Protein AF-F0ZR22-F1 (afdb_monomer_lite)

pLDDT: mean 85.48, std 19.61, range [36.69, 98.44]

Secondary structure (DSSP, 8-state):
-------------------------B-S-TT-HHHHHHHHHHHHHHHHHHHHHHHHH-HHHHHHHHHHHHTT-GGG--S-S-SHHHHHHHHHHHHHHHHHHHHHHTS-B-HHHHHHHHHHHH-

Organism: Dictyostelium purpureum (NCBI:txid5786)

Structure (mmCIF, N/CA/C/O backbone):
data_AF-F0ZR22-F1
#
_entry.id   AF-F0ZR22-F1
#
loop_
_atom_site.group_PDB
_atom_site.id
_atom_site.type_symbol
_atom_site.label_atom_id
_atom_site.label_alt_id
_atom_site.label_comp_id
_atom_site.label_asym_id
_atom_site.label_entity_id
_atom_site.label_seq_id
_atom_site.pdbx_PDB_ins_code
_atom_site.Cartn_x
_atom_site.Cartn_y
_atom_site.Cartn_z
_atom_site.occupancy
_atom_site.B_iso_or_equiv
_atom_site.auth_seq_id
_atom_site.auth_comp_id
_atom_site.auth_asym_id
_atom_site.auth_atom_id
_atom_site.pdbx_PDB_model_num
ATOM 1 N N . MET A 1 1 ? 27.759 -33.629 -1.649 1.00 41.97 1 MET A N 1
ATOM 2 C CA . MET A 1 1 ? 26.679 -32.719 -2.091 1.00 41.97 1 MET A CA 1
ATOM 3 C C . MET A 1 1 ? 25.800 -32.424 -0.890 1.00 41.97 1 MET A C 1
ATOM 5 O O . MET A 1 1 ? 25.193 -33.347 -0.372 1.00 41.97 1 MET A O 1
ATOM 9 N N . GLN A 1 2 ? 25.814 -31.189 -0.386 1.00 44.91 2 GLN A N 1
ATOM 10 C CA . GLN A 1 2 ? 25.008 -30.800 0.773 1.00 44.91 2 GLN A CA 1
ATOM 11 C C . GLN A 1 2 ? 23.546 -30.608 0.357 1.00 44.91 2 GLN A C 1
ATOM 13 O O . GLN A 1 2 ? 23.242 -29.832 -0.550 1.00 44.91 2 GLN A O 1
ATOM 18 N N . GLU A 1 3 ? 22.654 -31.335 1.024 1.00 39.78 3 GLU A N 1
ATOM 19 C CA . GLU A 1 3 ? 21.208 -31.214 0.883 1.00 39.78 3 GLU A CA 1
ATOM 20 C C . GLU A 1 3 ? 20.758 -29.787 1.213 1.00 39.78 3 GLU A C 1
ATOM 22 O O . GLU A 1 3 ? 21.011 -29.249 2.295 1.00 39.78 3 GLU A O 1
ATOM 27 N N . ARG A 1 4 ? 20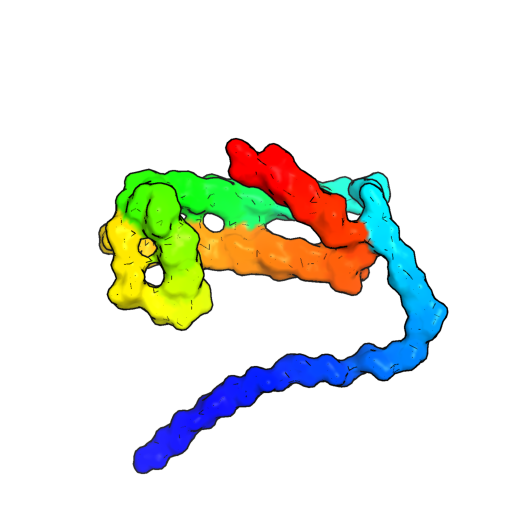.063 -29.155 0.264 1.00 44.50 4 ARG A N 1
ATOM 28 C CA . ARG A 1 4 ? 19.412 -27.864 0.481 1.00 44.50 4 ARG A CA 1
ATOM 29 C C . ARG A 1 4 ? 18.299 -28.056 1.512 1.00 44.50 4 ARG A C 1
ATOM 31 O O . ARG A 1 4 ? 17.227 -28.559 1.177 1.00 44.50 4 ARG A O 1
ATOM 38 N N . LYS A 1 5 ? 18.529 -27.622 2.755 1.00 43.62 5 LYS A N 1
ATOM 39 C CA . LYS A 1 5 ? 17.471 -27.477 3.764 1.00 43.62 5 LYS A CA 1
ATOM 40 C C . LYS A 1 5 ? 16.394 -26.537 3.213 1.00 43.62 5 LYS A C 1
ATOM 42 O O . LYS A 1 5 ? 16.580 -25.323 3.167 1.00 43.62 5 LYS A O 1
ATOM 47 N N . ARG A 1 6 ? 15.255 -27.098 2.795 1.00 42.34 6 ARG A N 1
ATOM 48 C CA . ARG A 1 6 ? 14.005 -26.345 2.634 1.00 42.34 6 ARG A CA 1
ATOM 49 C C . ARG A 1 6 ? 13.700 -25.704 3.985 1.00 42.34 6 ARG A C 1
ATOM 51 O O . ARG A 1 6 ? 13.457 -26.417 4.954 1.00 42.34 6 ARG A O 1
ATOM 58 N N . VAL A 1 7 ? 13.713 -24.376 4.056 1.00 44.47 7 VAL A N 1
ATOM 59 C CA . VAL A 1 7 ? 13.161 -23.665 5.212 1.00 44.47 7 VAL A CA 1
ATOM 60 C C . VAL A 1 7 ? 11.655 -23.885 5.170 1.00 44.47 7 VAL A C 1
ATOM 62 O O . VAL A 1 7 ? 10.926 -23.299 4.371 1.00 44.47 7 VAL A O 1
ATOM 65 N N . THR A 1 8 ? 11.213 -24.848 5.968 1.00 43.31 8 THR A N 1
ATOM 66 C CA . THR A 1 8 ? 9.828 -25.270 6.098 1.00 43.31 8 THR A CA 1
ATOM 67 C C . THR A 1 8 ? 8.977 -24.084 6.535 1.00 43.31 8 THR A C 1
ATOM 69 O O . THR A 1 8 ? 9.146 -23.537 7.622 1.00 43.31 8 THR A O 1
ATOM 72 N N . LYS A 1 9 ? 8.033 -23.704 5.675 1.00 50.72 9 LYS A N 1
ATOM 73 C CA . LYS A 1 9 ? 6.932 -22.784 5.959 1.00 50.72 9 LYS A CA 1
ATOM 74 C C . LYS A 1 9 ? 6.096 -23.353 7.113 1.00 50.72 9 LYS A C 1
ATOM 76 O O . LYS A 1 9 ? 5.219 -24.179 6.889 1.00 50.72 9 LYS A O 1
ATOM 81 N N . LYS A 1 10 ? 6.391 -22.943 8.346 1.00 43.62 10 LYS A N 1
ATOM 82 C CA . LYS A 1 10 ? 5.553 -23.160 9.534 1.00 43.62 10 LYS A CA 1
ATOM 83 C C . LYS A 1 10 ? 5.740 -21.986 10.496 1.00 43.62 10 LYS A C 1
ATOM 85 O O . LYS A 1 10 ? 6.480 -22.080 11.466 1.00 43.62 10 LYS A O 1
ATOM 90 N N . LEU A 1 11 ? 5.022 -20.890 10.256 1.00 40.66 11 LEU A N 1
ATOM 91 C CA . LEU A 1 11 ? 4.467 -20.155 11.391 1.00 40.66 11 LEU A CA 1
ATOM 92 C C . LEU A 1 11 ? 3.191 -20.902 11.756 1.00 40.66 11 LEU A C 1
ATOM 94 O O . LEU A 1 11 ? 2.145 -20.758 11.126 1.00 40.66 11 LEU A O 1
ATOM 98 N N . LEU A 1 12 ? 3.373 -21.842 12.680 1.00 42.78 12 LEU A N 1
ATOM 99 C CA . LEU A 1 12 ? 2.310 -22.611 13.291 1.00 42.78 12 LEU A CA 1
ATOM 100 C C . LEU A 1 12 ? 1.328 -21.632 13.924 1.00 42.78 12 LEU A C 1
ATOM 102 O O . LEU A 1 12 ? 1.651 -20.897 14.853 1.00 42.78 12 LEU A O 1
ATOM 106 N N . ILE A 1 13 ? 0.114 -21.673 13.390 1.00 45.16 13 ILE A N 1
ATOM 107 C CA . ILE A 1 13 ? -1.119 -21.301 14.064 1.00 45.16 13 ILE A CA 1
ATOM 108 C C . ILE A 1 13 ? -1.195 -22.185 15.317 1.00 45.16 13 ILE A C 1
ATOM 110 O O . ILE A 1 13 ? -1.762 -23.272 15.299 1.00 45.16 13 ILE A O 1
ATOM 114 N N . SER A 1 14 ? -0.535 -21.782 16.396 1.00 37.25 14 SER A N 1
ATOM 115 C CA . SER A 1 14 ? -0.631 -22.456 17.688 1.00 37.25 14 SER A CA 1
ATOM 116 C C . SER A 1 14 ? -0.727 -21.408 18.780 1.00 37.25 14 SER A C 1
ATOM 118 O O . SER A 1 14 ? 0.229 -21.150 19.499 1.00 37.25 14 SER A O 1
ATOM 120 N N . ASN A 1 15 ? -1.890 -20.763 18.827 1.00 36.69 15 ASN A N 1
ATOM 121 C CA . ASN A 1 15 ? -2.539 -20.300 20.051 1.00 36.69 15 ASN A CA 1
ATOM 122 C C . ASN A 1 15 ? -4.022 -20.015 19.752 1.00 36.69 15 ASN A C 1
ATOM 124 O O . ASN A 1 15 ? -4.542 -18.951 20.062 1.00 36.69 15 ASN A O 1
ATOM 128 N N . TYR A 1 16 ? -4.731 -20.993 19.172 1.00 41.50 16 TYR A N 1
ATOM 129 C CA . TYR A 1 16 ? -6.190 -21.070 19.317 1.00 41.50 16 TYR A CA 1
ATOM 130 C C . TYR A 1 16 ? -6.488 -21.560 20.741 1.00 41.50 16 TYR A C 1
ATOM 132 O O . TYR A 1 16 ? -6.894 -22.696 20.974 1.00 41.50 16 TYR A O 1
ATOM 140 N N . LYS A 1 17 ? -6.205 -20.707 21.730 1.00 40.56 17 LYS A N 1
ATOM 141 C CA . LYS A 1 17 ? -6.825 -20.846 23.042 1.00 40.56 17 LYS A CA 1
ATOM 142 C C . LYS A 1 17 ? -8.259 -20.362 22.883 1.00 40.56 17 LYS A C 1
ATOM 144 O O . LYS A 1 17 ? -8.487 -19.220 22.504 1.00 40.56 17 LYS A O 1
ATOM 149 N N . ASN A 1 18 ? -9.196 -21.265 23.151 1.00 45.97 18 ASN A N 1
ATOM 150 C CA . ASN A 1 18 ? -10.588 -20.960 23.451 1.00 45.97 18 ASN A CA 1
ATOM 151 C C . ASN A 1 18 ? -10.702 -19.658 24.250 1.00 45.97 18 ASN A C 1
ATOM 153 O O . ASN A 1 18 ? -10.392 -19.667 25.438 1.00 45.97 18 ASN A O 1
ATOM 157 N N . ILE A 1 19 ? -11.210 -18.593 23.632 1.00 46.88 19 ILE A N 1
ATOM 158 C CA . ILE A 1 19 ? -12.008 -17.601 24.345 1.00 46.88 19 ILE A CA 1
ATOM 159 C C . ILE A 1 19 ? -13.174 -17.225 23.435 1.00 46.88 19 ILE A C 1
ATOM 161 O O . ILE A 1 19 ? -12.999 -16.768 22.308 1.00 46.88 19 ILE A O 1
ATOM 165 N N . LYS A 1 20 ? -14.381 -17.460 23.950 1.00 43.69 20 LYS A N 1
ATOM 166 C CA . LYS A 1 20 ? -15.659 -16.947 23.457 1.00 43.69 20 LYS A CA 1
ATOM 167 C C . LYS A 1 20 ? -15.735 -15.422 23.640 1.00 43.69 20 LYS A C 1
ATOM 169 O O . LYS A 1 20 ? -16.721 -14.919 24.163 1.00 43.69 20 LYS A O 1
ATOM 174 N N . ASP A 1 21 ? -14.725 -14.695 23.189 1.00 51.22 21 ASP A N 1
ATOM 175 C CA . ASP A 1 21 ? -14.777 -13.246 23.089 1.00 51.22 21 ASP A CA 1
ATOM 176 C C . ASP A 1 21 ? -15.076 -12.935 21.630 1.00 51.22 21 ASP A C 1
ATOM 178 O O . ASP A 1 21 ? -14.247 -13.141 20.742 1.00 51.22 21 ASP A O 1
ATOM 182 N N . LYS A 1 22 ? -16.299 -12.474 21.348 1.00 66.81 22 LYS A N 1
ATOM 183 C CA . LYS A 1 22 ? -16.573 -11.821 20.066 1.00 66.81 22 LYS A CA 1
ATOM 184 C C . LYS A 1 22 ? -15.585 -10.663 19.961 1.00 66.81 22 LYS A C 1
ATOM 186 O O . LYS A 1 22 ? -15.737 -9.679 20.676 1.00 66.81 22 LYS A O 1
ATOM 191 N N . VAL A 1 23 ? -14.585 -10.776 19.090 1.00 74.69 23 VAL A N 1
ATOM 192 C CA . VAL A 1 23 ? -13.698 -9.657 18.766 1.00 74.69 23 VAL A CA 1
ATOM 193 C C . VAL A 1 23 ? -14.577 -8.507 18.278 1.00 74.69 23 VAL A C 1
ATOM 195 O O . VAL A 1 23 ? -15.217 -8.598 17.227 1.00 74.69 23 VAL A O 1
ATOM 198 N N . ILE A 1 24 ? -14.662 -7.439 19.071 1.00 84.88 24 ILE A N 1
ATOM 199 C CA . ILE A 1 24 ? -15.393 -6.232 18.693 1.00 84.88 24 ILE A CA 1
ATOM 200 C C . ILE A 1 24 ? -14.434 -5.364 17.888 1.00 84.88 24 ILE A C 1
ATOM 202 O O . ILE A 1 24 ? -13.522 -4.746 18.435 1.00 84.88 24 ILE A O 1
ATOM 206 N N . TYR A 1 25 ? -14.642 -5.329 16.574 1.00 91.62 25 TYR A N 1
ATOM 207 C CA . TYR A 1 25 ? -13.864 -4.467 15.697 1.00 91.62 25 TYR A CA 1
ATOM 208 C C . TYR A 1 25 ? -14.287 -3.003 15.834 1.00 91.62 25 TYR A C 1
ATOM 210 O O . TYR A 1 25 ? -15.475 -2.674 15.771 1.00 91.62 25 TYR A O 1
ATOM 218 N N . LYS A 1 26 ? -13.302 -2.110 15.936 1.00 92.00 26 LYS A N 1
ATOM 219 C CA . LYS A 1 26 ? -13.490 -0.659 15.872 1.00 92.00 26 LYS A CA 1
ATOM 220 C C . LYS A 1 26 ? -13.898 -0.259 14.455 1.00 92.00 26 LYS A C 1
ATOM 222 O O . LYS A 1 26 ? -13.229 -0.617 13.483 1.00 92.00 26 LYS A O 1
ATOM 227 N N . LYS A 1 27 ? -15.008 0.475 14.345 1.00 92.62 27 LYS A N 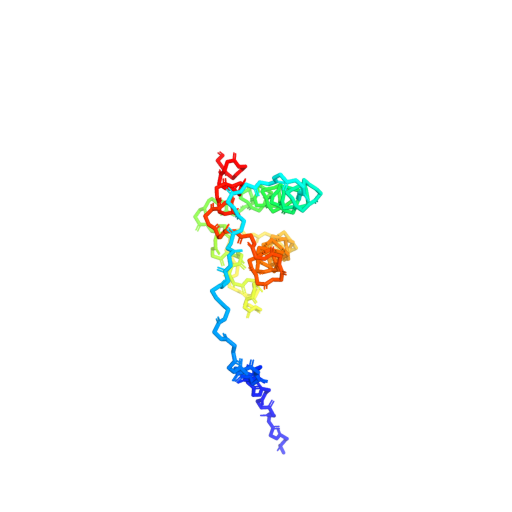1
ATOM 228 C CA . LYS A 1 27 ? -15.603 0.910 13.067 1.00 92.62 27 LYS A CA 1
ATOM 229 C C . LYS A 1 27 ? -15.263 2.356 12.688 1.00 92.62 27 LYS A C 1
ATOM 231 O O . LYS A 1 27 ? -15.586 2.770 11.579 1.00 92.62 27 LYS A O 1
ATOM 236 N N . SER A 1 28 ? -14.608 3.100 13.577 1.00 95.94 28 SER A N 1
ATOM 237 C CA . SER A 1 28 ? -14.109 4.459 13.351 1.00 95.94 28 SER A CA 1
ATOM 238 C C . SER A 1 28 ? -12.647 4.577 13.796 1.00 95.94 28 SER A C 1
ATOM 240 O O . SER A 1 28 ? -12.114 3.696 14.475 1.00 95.94 28 SER A O 1
ATOM 242 N N . TRP A 1 29 ? -11.997 5.669 13.386 1.00 97.06 29 TRP A N 1
ATOM 243 C CA . TRP A 1 29 ? -10.629 6.016 13.789 1.00 97.06 29 TRP A CA 1
ATOM 244 C C . TRP A 1 29 ? -10.554 6.777 15.116 1.00 97.06 29 TRP A C 1
ATOM 246 O O . TRP A 1 29 ? -9.454 7.101 15.551 1.00 97.06 29 TRP A O 1
ATOM 256 N N . GLU A 1 30 ? -11.695 7.051 15.747 1.00 95.56 30 GLU A N 1
ATOM 257 C CA . GLU A 1 30 ? -11.784 7.822 16.987 1.00 95.56 30 GLU A CA 1
ATOM 258 C C . GLU A 1 30 ? -10.935 7.181 18.097 1.00 95.56 30 GLU A C 1
ATOM 260 O O . GLU A 1 30 ? -10.991 5.966 18.331 1.00 95.56 30 GLU A O 1
ATOM 265 N N . GLY A 1 31 ? -10.075 7.988 18.722 1.00 95.12 31 GLY A N 1
ATOM 266 C CA . GLY A 1 31 ? -9.104 7.548 19.728 1.00 95.12 31 GLY A CA 1
ATOM 267 C C . GLY A 1 31 ? -7.964 6.683 19.171 1.00 95.12 31 GLY A C 1
ATOM 268 O O . GLY A 1 31 ? -7.246 6.032 19.930 1.00 95.12 31 GLY A O 1
ATOM 269 N N . ASN A 1 32 ? -7.829 6.598 17.845 1.00 96.19 32 ASN A N 1
ATOM 270 C CA . ASN A 1 32 ? -6.821 5.817 17.123 1.00 96.19 32 ASN A CA 1
ATOM 271 C C . ASN A 1 32 ? -6.218 6.627 15.953 1.00 96.19 32 ASN A C 1
ATOM 273 O O . ASN A 1 32 ? -5.715 6.055 14.983 1.00 96.19 32 ASN A O 1
ATOM 277 N N . GLU A 1 33 ? -6.237 7.956 16.040 1.00 97.88 33 GLU A N 1
ATOM 278 C CA . GLU A 1 33 ? -5.828 8.892 14.988 1.00 97.88 33 GLU A CA 1
ATOM 279 C C . GLU A 1 33 ? -4.363 8.680 14.598 1.00 97.88 33 GLU A C 1
ATOM 281 O O . GLU A 1 33 ? -4.044 8.555 13.422 1.00 97.88 33 GLU A O 1
ATOM 286 N N . ALA A 1 34 ? -3.472 8.481 15.573 1.00 97.56 34 ALA A N 1
ATOM 287 C CA . ALA A 1 34 ? -2.061 8.205 15.299 1.00 97.56 34 ALA A CA 1
ATOM 288 C C . ALA A 1 34 ? -1.839 6.921 14.468 1.00 97.56 34 ALA A C 1
ATOM 290 O O . ALA A 1 34 ? -0.865 6.822 13.713 1.00 97.56 34 ALA A O 1
ATOM 291 N N . LEU A 1 35 ? -2.732 5.928 14.600 1.00 97.94 35 LEU A N 1
ATOM 292 C CA . LEU A 1 35 ? -2.697 4.704 13.797 1.00 97.94 35 LEU A CA 1
ATOM 293 C C . LEU A 1 35 ? -3.171 4.972 12.366 1.00 97.94 35 LEU A C 1
ATOM 295 O O . LEU A 1 35 ? -2.532 4.507 11.419 1.00 97.94 35 LEU A O 1
ATOM 299 N N . ARG A 1 36 ? -4.238 5.767 12.209 1.00 98.06 36 ARG A N 1
ATOM 300 C CA . ARG A 1 36 ? -4.699 6.256 10.904 1.00 98.06 36 ARG A CA 1
ATOM 301 C C . ARG A 1 36 ? -3.589 7.035 10.202 1.00 98.06 36 ARG A C 1
ATOM 303 O O . ARG A 1 36 ? -3.191 6.663 9.108 1.00 98.06 36 ARG A O 1
ATOM 310 N N . ASP A 1 37 ? -3.003 8.030 10.855 1.00 98.19 37 ASP A N 1
ATOM 311 C CA . ASP A 1 37 ? -1.984 8.895 10.252 1.00 98.19 37 ASP A CA 1
ATOM 312 C C . ASP A 1 37 ? -0.724 8.100 9.858 1.00 98.19 37 ASP A C 1
ATOM 314 O O . ASP A 1 37 ? -0.022 8.404 8.890 1.00 98.19 37 ASP A O 1
ATOM 318 N N . LYS A 1 38 ? -0.393 7.036 10.601 1.00 98.25 38 LYS A N 1
ATOM 319 C CA . LYS A 1 38 ? 0.674 6.112 10.197 1.00 98.25 38 LYS A CA 1
ATOM 320 C C . LYS A 1 38 ? 0.271 5.264 8.986 1.00 98.25 38 LYS A C 1
ATOM 322 O O . LYS A 1 38 ? 1.122 5.068 8.119 1.00 98.25 38 LYS A O 1
ATOM 327 N N . LEU A 1 39 ? -0.981 4.803 8.898 1.00 98.44 39 LEU A N 1
ATOM 328 C CA . LEU A 1 39 ? -1.511 4.091 7.729 1.00 98.44 39 LEU A CA 1
ATOM 329 C C . LEU A 1 39 ? -1.455 4.975 6.481 1.00 98.44 39 LEU A C 1
ATOM 331 O O . LEU A 1 39 ? -0.964 4.540 5.440 1.00 98.44 39 LEU A O 1
ATOM 335 N N . GLU A 1 40 ? -1.897 6.222 6.598 1.00 98.19 40 GLU A N 1
ATOM 336 C CA . GLU A 1 40 ? -1.877 7.199 5.510 1.00 98.19 40 GLU A CA 1
ATOM 337 C C . GLU A 1 40 ? -0.444 7.452 5.030 1.00 98.19 40 GLU A C 1
ATOM 339 O O . GLU A 1 40 ? -0.160 7.332 3.839 1.00 98.19 40 GLU A O 1
ATOM 344 N N . ARG A 1 41 ? 0.505 7.669 5.953 1.00 98.31 41 ARG A N 1
ATOM 345 C CA . ARG A 1 41 ? 1.926 7.855 5.608 1.00 98.31 41 ARG A CA 1
ATOM 346 C C . ARG A 1 41 ? 2.533 6.665 4.869 1.00 98.31 41 ARG A C 1
ATOM 348 O O . ARG A 1 41 ? 3.233 6.866 3.876 1.00 98.31 41 ARG A O 1
ATOM 355 N N . VAL A 1 42 ? 2.299 5.428 5.323 1.00 98.19 42 VAL A N 1
ATOM 356 C CA . VAL A 1 42 ? 2.846 4.249 4.620 1.00 98.19 42 VAL A CA 1
ATOM 357 C C . VAL A 1 42 ? 2.170 4.029 3.264 1.00 98.19 42 VAL A C 1
ATOM 359 O O . VAL A 1 42 ? 2.835 3.592 2.326 1.00 98.19 42 VAL A O 1
ATOM 362 N N . THR A 1 43 ? 0.889 4.386 3.139 1.00 98.12 43 THR A N 1
ATOM 363 C CA . THR A 1 43 ? 0.127 4.304 1.883 1.00 98.12 43 THR A CA 1
ATOM 364 C C . THR A 1 43 ? 0.625 5.325 0.865 1.00 98.12 43 THR A C 1
ATOM 366 O O . THR A 1 43 ? 0.919 4.965 -0.273 1.00 98.12 43 THR A O 1
ATOM 369 N N . LEU A 1 44 ? 0.816 6.580 1.277 1.00 98.06 44 LEU A N 1
ATOM 370 C CA . LEU A 1 44 ? 1.374 7.636 0.428 1.00 98.06 44 LEU A CA 1
ATOM 371 C C . LEU A 1 44 ? 2.804 7.315 -0.016 1.00 98.06 44 LEU A C 1
ATOM 373 O O . LEU A 1 44 ? 3.149 7.522 -1.177 1.00 98.06 44 LEU A O 1
ATOM 377 N N . ALA A 1 45 ? 3.626 6.742 0.868 1.00 97.62 45 ALA A N 1
ATOM 378 C CA . ALA A 1 45 ? 4.971 6.305 0.503 1.00 97.62 45 ALA A CA 1
ATOM 379 C C . ALA A 1 45 ? 4.957 5.196 -0.565 1.00 97.62 45 ALA A C 1
ATOM 381 O O . ALA A 1 45 ? 5.818 5.183 -1.445 1.00 97.62 45 ALA A O 1
ATOM 382 N N . TYR A 1 46 ? 3.986 4.278 -0.506 1.00 97.50 46 TYR A N 1
ATOM 383 C CA . TYR A 1 46 ? 3.774 3.281 -1.556 1.00 97.50 46 TYR A CA 1
ATOM 384 C C . TYR A 1 46 ? 3.267 3.914 -2.858 1.00 97.50 46 TYR A C 1
ATOM 386 O O . TYR A 1 46 ? 3.812 3.605 -3.919 1.00 97.50 46 TYR A O 1
ATOM 394 N N . LYS A 1 47 ? 2.298 4.839 -2.794 1.00 96.69 47 LYS A N 1
ATOM 395 C CA . LYS A 1 47 ? 1.798 5.577 -3.966 1.00 96.69 47 LYS A CA 1
ATOM 396 C C . LYS A 1 47 ? 2.936 6.290 -4.691 1.00 96.69 47 LYS A C 1
ATOM 398 O O . LYS A 1 47 ? 3.103 6.108 -5.892 1.00 96.69 47 LYS A O 1
ATOM 403 N N . GLN A 1 48 ? 3.760 7.035 -3.957 1.00 96.06 48 GLN A N 1
ATOM 404 C CA . GLN A 1 48 ? 4.872 7.786 -4.535 1.00 96.06 48 GLN A CA 1
ATOM 405 C C . GLN A 1 48 ? 5.902 6.875 -5.209 1.00 96.06 48 GLN A C 1
ATOM 407 O O . GLN A 1 48 ? 6.320 7.153 -6.330 1.00 96.06 48 GLN A O 1
ATOM 412 N N . ALA A 1 49 ? 6.289 5.774 -4.559 1.00 95.69 49 ALA A N 1
ATOM 413 C CA . ALA A 1 49 ? 7.201 4.807 -5.165 1.00 95.69 49 ALA A CA 1
ATOM 414 C C . ALA A 1 49 ? 6.590 4.190 -6.436 1.00 95.69 49 ALA A C 1
ATOM 416 O O . ALA A 1 49 ? 7.268 4.058 -7.451 1.00 95.69 49 ALA A O 1
ATOM 417 N N . SER A 1 50 ? 5.295 3.860 -6.396 1.00 95.81 50 SER A N 1
ATOM 418 C CA . SER A 1 50 ? 4.581 3.265 -7.531 1.00 95.81 50 SER A CA 1
ATOM 419 C C . SER A 1 50 ? 4.511 4.213 -8.724 1.00 95.81 50 SER A C 1
ATOM 421 O O . SER A 1 50 ? 4.651 3.770 -9.857 1.00 95.81 50 SER A O 1
ATOM 423 N N . LEU A 1 51 ? 4.341 5.518 -8.484 1.00 94.75 51 LEU A N 1
ATOM 424 C CA . LEU A 1 51 ? 4.367 6.534 -9.538 1.00 94.75 51 LEU A CA 1
ATOM 425 C C . LEU A 1 51 ? 5.732 6.628 -10.225 1.00 94.75 51 LEU A C 1
ATOM 427 O O . LEU A 1 51 ? 5.772 6.851 -11.432 1.00 94.75 51 LEU A O 1
ATOM 431 N N . ASN A 1 52 ? 6.832 6.463 -9.487 1.00 92.19 52 ASN A N 1
ATOM 432 C CA . ASN A 1 52 ? 8.172 6.473 -10.075 1.00 92.19 52 ASN A CA 1
ATOM 433 C C . ASN A 1 52 ? 8.376 5.246 -10.968 1.00 92.19 52 ASN A C 1
ATOM 435 O O . ASN A 1 52 ? 8.634 5.399 -12.157 1.00 92.19 52 ASN A O 1
ATOM 439 N N . LEU A 1 53 ? 8.107 4.050 -10.439 1.00 94.56 53 LEU A N 1
ATOM 440 C CA . LEU A 1 53 ? 8.228 2.812 -11.207 1.00 94.56 53 LEU A CA 1
ATOM 441 C C . LEU A 1 53 ? 7.300 2.793 -12.432 1.00 94.56 53 LEU A C 1
ATOM 443 O O . LEU A 1 53 ? 7.704 2.373 -13.511 1.00 94.56 53 LEU A O 1
ATOM 447 N N . LYS A 1 54 ? 6.075 3.314 -12.296 1.00 95.00 54 LYS A N 1
ATOM 448 C CA . LYS A 1 54 ? 5.123 3.472 -13.405 1.00 95.00 54 LYS A CA 1
ATOM 449 C C . LYS A 1 54 ? 5.689 4.324 -14.544 1.00 95.00 54 LYS A C 1
ATOM 451 O O . LYS A 1 54 ? 5.403 4.026 -15.699 1.00 95.00 54 LYS A O 1
ATOM 456 N N . LYS A 1 55 ? 6.465 5.374 -14.248 1.00 93.00 55 LYS A N 1
ATOM 457 C CA . LYS A 1 55 ? 7.106 6.199 -15.288 1.00 93.00 55 LYS A CA 1
ATOM 458 C C . LYS A 1 55 ? 8.173 5.427 -16.057 1.00 93.00 55 LYS A C 1
ATOM 460 O O . LYS A 1 55 ? 8.367 5.713 -17.231 1.00 93.00 55 LYS A O 1
ATOM 465 N N . GLU A 1 56 ? 8.841 4.475 -15.410 1.00 91.81 56 GLU A N 1
ATOM 466 C CA . GLU A 1 56 ? 9.852 3.641 -16.058 1.00 91.81 56 GLU A CA 1
ATOM 467 C C . GLU A 1 56 ? 9.217 2.530 -16.899 1.00 91.81 56 GLU A C 1
ATOM 469 O O . GLU A 1 56 ? 9.491 2.432 -18.091 1.00 91.81 56 GLU A O 1
ATOM 474 N N . CYS A 1 57 ? 8.339 1.719 -16.298 1.00 93.44 57 CYS A N 1
ATOM 475 C CA . CYS A 1 57 ? 7.861 0.479 -16.914 1.00 93.44 57 CYS A CA 1
ATOM 476 C C . CYS A 1 57 ? 6.459 0.533 -17.521 1.00 93.44 57 CYS A C 1
ATOM 478 O O . CYS A 1 57 ? 6.015 -0.455 -18.113 1.00 93.44 57 CYS A O 1
ATOM 480 N N . GLY A 1 58 ? 5.746 1.645 -17.351 1.00 92.50 58 GLY A N 1
ATOM 481 C CA . GLY A 1 58 ? 4.332 1.759 -17.689 1.00 92.50 58 GLY A CA 1
ATOM 482 C C . GLY A 1 58 ? 3.412 1.067 -16.676 1.00 92.50 58 GLY A C 1
ATOM 483 O O . GLY A 1 58 ? 3.839 0.274 -15.830 1.00 92.50 58 GLY A O 1
ATOM 484 N N . ASP A 1 59 ? 2.116 1.373 -16.775 1.00 90.12 59 ASP A N 1
ATOM 485 C CA . ASP A 1 59 ? 1.073 0.832 -15.890 1.00 90.12 59 ASP A CA 1
ATOM 486 C C . ASP A 1 59 ? 0.969 -0.693 -15.950 1.00 90.12 59 ASP A C 1
ATOM 488 O O . ASP A 1 59 ? 0.849 -1.363 -14.925 1.00 90.12 59 ASP A O 1
ATOM 492 N N . GLU A 1 60 ? 1.057 -1.243 -17.158 1.00 90.12 60 GLU A N 1
ATOM 493 C CA . GLU A 1 60 ? 0.917 -2.673 -17.437 1.00 90.12 60 GLU A CA 1
ATOM 494 C C . GLU A 1 60 ? 1.971 -3.537 -16.726 1.00 90.12 60 GLU A C 1
ATOM 496 O O . GLU A 1 60 ? 1.681 -4.668 -16.329 1.00 90.12 60 GLU A O 1
ATOM 501 N N . ASN A 1 61 ? 3.175 -2.998 -16.495 1.00 93.56 61 ASN A N 1
ATOM 502 C CA . ASN A 1 61 ? 4.275 -3.734 -15.871 1.00 93.56 61 ASN A CA 1
ATOM 503 C C . ASN A 1 61 ? 4.456 -3.419 -14.378 1.00 93.56 61 ASN A C 1
ATOM 505 O O . ASN A 1 61 ? 5.186 -4.148 -13.706 1.00 93.56 61 ASN A O 1
ATOM 509 N N . LEU A 1 62 ? 3.777 -2.405 -13.824 1.00 93.62 62 LEU A N 1
ATOM 510 C CA . LEU A 1 62 ? 3.922 -1.993 -12.420 1.00 93.62 62 LEU A CA 1
ATOM 511 C C . LEU A 1 62 ? 3.650 -3.151 -11.447 1.00 93.62 62 LEU A C 1
ATOM 513 O O . LEU A 1 62 ? 4.472 -3.468 -10.580 1.00 93.62 62 LEU A O 1
ATOM 517 N N . ILE A 1 63 ? 2.493 -3.801 -11.597 1.00 93.06 63 ILE A N 1
ATOM 518 C CA . ILE A 1 63 ? 2.074 -4.907 -10.723 1.00 93.06 63 ILE A CA 1
ATOM 519 C C . ILE A 1 63 ? 2.990 -6.116 -10.927 1.00 93.06 63 ILE A C 1
ATOM 521 O O . ILE A 1 63 ? 3.450 -6.712 -9.951 1.00 93.06 63 ILE A O 1
ATOM 525 N N . HIS A 1 64 ? 3.300 -6.448 -12.185 1.00 94.94 64 HIS A N 1
ATOM 526 C CA . HIS A 1 64 ? 4.203 -7.548 -12.528 1.00 94.94 64 HIS A CA 1
ATOM 527 C C . HIS A 1 64 ? 5.575 -7.369 -11.869 1.00 94.94 64 HIS A C 1
ATOM 529 O O . HIS A 1 64 ? 6.035 -8.268 -11.167 1.00 94.94 64 HIS A O 1
ATOM 535 N N . ASN A 1 65 ? 6.194 -6.197 -12.019 1.00 94.44 65 ASN A N 1
ATOM 536 C CA . ASN A 1 65 ? 7.514 -5.893 -11.465 1.00 94.44 65 ASN A CA 1
ATOM 537 C C . ASN A 1 65 ? 7.522 -5.879 -9.935 1.00 94.44 65 ASN A C 1
ATOM 539 O O . ASN A 1 65 ? 8.452 -6.399 -9.309 1.00 94.44 65 ASN A O 1
ATOM 543 N N . THR A 1 66 ? 6.461 -5.350 -9.324 1.00 93.50 66 THR A N 1
ATOM 544 C CA . THR A 1 66 ? 6.293 -5.365 -7.866 1.00 93.50 66 THR A CA 1
ATOM 545 C C . THR A 1 66 ? 6.255 -6.804 -7.342 1.00 93.50 66 THR A C 1
ATOM 547 O O . THR A 1 66 ? 7.021 -7.164 -6.447 1.00 93.50 66 THR A O 1
ATOM 550 N N . ILE A 1 67 ? 5.427 -7.667 -7.945 1.00 93.62 67 ILE A N 1
ATOM 551 C CA . ILE A 1 67 ? 5.284 -9.078 -7.552 1.00 93.62 67 ILE A CA 1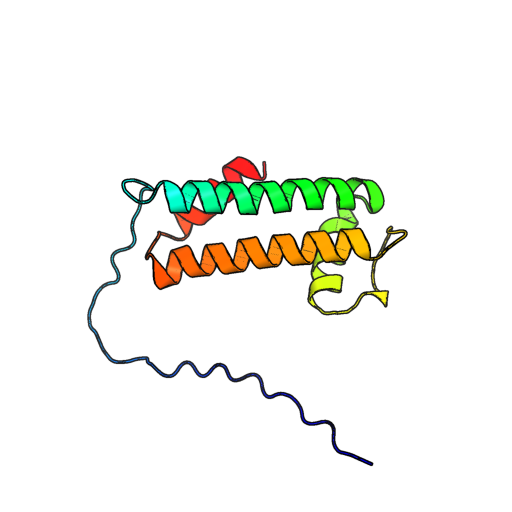
ATOM 552 C C . ILE A 1 67 ? 6.554 -9.881 -7.861 1.00 93.62 67 ILE A C 1
ATOM 554 O O . ILE A 1 67 ? 6.978 -10.711 -7.053 1.00 93.62 67 ILE A O 1
ATOM 558 N N . ALA A 1 68 ? 7.179 -9.657 -9.018 1.00 93.62 68 ALA A N 1
ATOM 559 C CA . ALA A 1 68 ? 8.423 -10.317 -9.396 1.00 93.62 68 ALA A CA 1
ATOM 560 C C . ALA A 1 68 ? 9.518 -10.025 -8.366 1.00 93.62 68 ALA A C 1
ATOM 562 O O . ALA A 1 68 ? 10.153 -10.958 -7.871 1.00 93.62 68 ALA A O 1
ATOM 563 N N . THR A 1 69 ? 9.663 -8.761 -7.964 1.00 94.62 69 THR A N 1
ATOM 564 C CA . THR A 1 69 ? 10.626 -8.349 -6.939 1.00 94.62 69 THR A CA 1
ATOM 565 C C . THR A 1 69 ? 10.336 -8.954 -5.575 1.00 94.62 69 THR A C 1
ATOM 567 O O . THR A 1 69 ? 11.243 -9.498 -4.949 1.00 94.62 69 THR A O 1
ATOM 570 N N . MET A 1 70 ? 9.077 -8.938 -5.124 1.00 93.38 70 MET A N 1
ATOM 571 C CA . MET A 1 70 ? 8.690 -9.572 -3.855 1.00 93.38 70 MET A CA 1
ATOM 572 C C . MET A 1 70 ? 9.025 -11.068 -3.811 1.00 93.38 70 MET A C 1
ATOM 574 O O . MET A 1 70 ? 9.340 -11.598 -2.749 1.00 93.38 70 MET A O 1
ATOM 578 N N . ASN A 1 71 ? 8.989 -11.739 -4.963 1.00 93.62 71 ASN A N 1
ATOM 579 C CA . ASN A 1 71 ? 9.331 -13.153 -5.098 1.00 93.62 71 ASN A CA 1
ATOM 580 C C . ASN A 1 71 ? 10.827 -13.408 -5.368 1.00 93.62 71 ASN A C 1
ATOM 582 O O . ASN A 1 71 ? 11.208 -14.553 -5.604 1.00 93.62 71 ASN A O 1
ATOM 586 N N . GLY A 1 72 ? 11.674 -12.372 -5.384 1.00 91.50 72 GLY A N 1
ATOM 587 C CA . GLY A 1 72 ? 13.103 -12.488 -5.701 1.00 91.50 72 GLY A CA 1
ATOM 588 C C . GLY A 1 72 ? 13.409 -12.761 -7.181 1.00 91.50 72 GLY A C 1
ATOM 589 O O . GLY A 1 72 ? 14.536 -13.095 -7.536 1.00 91.50 72 GLY A O 1
ATOM 590 N N . ASN A 1 73 ? 12.428 -12.607 -8.070 1.00 94.88 73 ASN A N 1
ATOM 591 C CA . ASN A 1 73 ? 12.549 -12.868 -9.505 1.00 94.88 73 ASN A CA 1
ATOM 592 C C . ASN A 1 73 ? 13.002 -11.620 -10.282 1.00 94.88 73 ASN A C 1
ATOM 594 O O . ASN A 1 73 ? 12.367 -11.231 -11.260 1.00 94.88 73 ASN A O 1
ATOM 598 N N . ILE A 1 74 ? 14.109 -11.000 -9.864 1.00 92.00 74 ILE A N 1
ATOM 599 C CA . ILE A 1 74 ? 14.627 -9.746 -10.452 1.00 92.00 74 ILE A CA 1
ATOM 600 C C . ILE A 1 74 ? 14.946 -9.884 -11.953 1.00 92.00 74 ILE A C 1
ATOM 602 O O . ILE A 1 74 ? 14.743 -8.962 -12.731 1.00 92.00 74 ILE A O 1
ATOM 606 N N . HIS A 1 75 ? 15.354 -11.073 -12.401 1.00 91.19 75 HIS A N 1
ATOM 607 C CA . HIS A 1 75 ? 15.602 -11.372 -13.817 1.00 91.19 75 HIS A CA 1
ATOM 608 C C . HIS A 1 75 ? 14.337 -11.351 -14.700 1.00 91.19 75 HIS A C 1
ATOM 610 O O . HIS A 1 75 ? 14.449 -11.432 -15.918 1.00 91.19 75 HIS A O 1
ATOM 616 N N . LYS A 1 76 ? 13.133 -11.295 -14.109 1.00 93.94 76 LYS A N 1
ATOM 617 C CA . LYS A 1 76 ? 11.849 -11.248 -14.833 1.00 93.94 76 LYS A CA 1
ATOM 618 C C . LYS A 1 76 ? 11.257 -9.843 -14.914 1.00 93.94 76 LYS A C 1
ATOM 620 O O . LYS A 1 76 ? 10.108 -9.717 -15.344 1.00 93.94 76 LYS A O 1
ATOM 625 N N . LEU A 1 77 ? 11.976 -8.819 -14.456 1.00 93.81 77 LEU A N 1
ATOM 626 C CA . LEU A 1 77 ? 11.499 -7.442 -14.525 1.00 93.81 77 LEU A CA 1
ATOM 627 C C . LEU A 1 77 ? 11.375 -6.988 -15.984 1.00 93.81 77 LEU A C 1
ATOM 629 O O . LEU A 1 77 ? 12.160 -7.386 -16.843 1.00 93.81 77 LEU A O 1
ATOM 633 N N . LYS A 1 78 ? 10.348 -6.186 -16.262 1.00 93.31 78 LYS A N 1
ATOM 634 C CA . LYS A 1 78 ? 9.997 -5.712 -17.604 1.00 93.31 78 LYS A CA 1
ATOM 635 C C . LYS A 1 78 ? 9.986 -4.195 -17.642 1.00 93.31 78 LYS A C 1
ATOM 637 O O . LYS A 1 78 ? 9.433 -3.573 -16.740 1.00 93.31 78 LYS A O 1
ATOM 642 N N . GLY A 1 79 ? 10.551 -3.613 -18.697 1.00 89.75 79 GLY A N 1
ATOM 643 C CA . GLY A 1 79 ? 10.489 -2.167 -18.923 1.00 89.75 79 GLY A CA 1
ATOM 644 C C . GLY A 1 79 ? 11.189 -1.335 -17.847 1.00 89.75 79 GLY A C 1
ATOM 645 O O . GLY A 1 79 ? 10.799 -0.205 -17.618 1.00 89.75 79 GLY A O 1
ATOM 646 N N . VAL A 1 80 ? 12.185 -1.882 -17.151 1.00 89.88 80 VAL A N 1
ATOM 647 C CA . VAL A 1 80 ? 12.981 -1.134 -16.167 1.00 89.88 80 VAL A CA 1
ATOM 648 C C . VAL A 1 80 ? 14.452 -1.204 -16.533 1.00 89.88 80 VAL A C 1
ATOM 650 O O . VAL A 1 80 ? 14.926 -2.235 -17.011 1.00 89.88 80 VAL A O 1
ATOM 653 N N . ASN A 1 81 ? 15.170 -0.113 -16.280 1.00 83.69 81 ASN A N 1
ATOM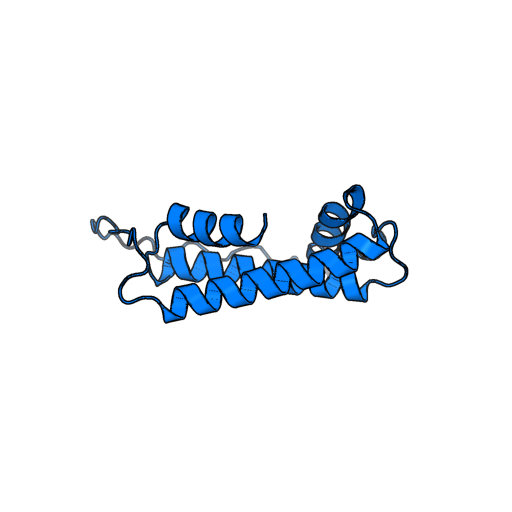 654 C CA . ASN A 1 81 ? 16.615 -0.042 -16.497 1.00 83.69 81 ASN A CA 1
ATOM 655 C C . ASN A 1 81 ? 17.398 -0.580 -15.290 1.00 83.69 81 ASN A C 1
ATOM 657 O O . ASN A 1 81 ? 18.480 -1.140 -15.453 1.00 83.69 81 ASN A O 1
ATOM 661 N N . SER A 1 82 ? 16.841 -0.432 -14.083 1.00 88.44 82 SER A N 1
ATOM 662 C CA . SER A 1 82 ? 17.388 -0.953 -12.827 1.00 88.44 82 SER A CA 1
ATOM 663 C C . SER A 1 82 ? 16.292 -1.633 -12.005 1.00 88.44 82 SER A C 1
ATOM 665 O O . SER A 1 82 ? 15.106 -1.327 -12.117 1.00 88.44 82 SER A O 1
ATOM 667 N N . ALA A 1 83 ? 16.695 -2.561 -11.139 1.00 91.38 83 ALA A N 1
ATOM 668 C CA . ALA A 1 83 ? 15.799 -3.176 -10.169 1.00 91.38 83 ALA A CA 1
ATOM 669 C C . ALA A 1 83 ? 15.469 -2.253 -8.982 1.00 91.38 83 ALA A C 1
ATOM 671 O O . ALA A 1 83 ? 14.551 -2.570 -8.227 1.00 91.38 83 ALA A O 1
ATOM 672 N N . ASP A 1 84 ? 16.195 -1.148 -8.792 1.00 93.50 84 ASP A N 1
ATOM 673 C CA . ASP A 1 84 ? 16.132 -0.326 -7.575 1.00 93.50 84 ASP A CA 1
ATOM 674 C C . ASP A 1 84 ? 14.723 0.195 -7.274 1.00 93.50 84 ASP A C 1
ATOM 676 O O . ASP A 1 84 ? 14.215 0.006 -6.164 1.00 93.50 84 ASP A O 1
ATOM 680 N N . ASP A 1 85 ? 14.048 0.758 -8.275 1.00 92.62 85 ASP A N 1
ATOM 681 C CA . ASP A 1 85 ? 12.683 1.270 -8.133 1.00 92.62 85 ASP A CA 1
ATOM 682 C C . ASP A 1 85 ? 11.675 0.139 -7.892 1.00 92.62 85 ASP A C 1
ATOM 684 O O . ASP A 1 85 ? 10.788 0.250 -7.041 1.00 92.62 85 ASP A O 1
ATOM 688 N N . SER A 1 86 ? 11.868 -1.009 -8.546 1.00 93.81 86 SER A N 1
ATOM 689 C CA . SER A 1 86 ? 11.058 -2.213 -8.311 1.00 93.81 86 SER A CA 1
ATOM 690 C C . SER A 1 86 ? 11.224 -2.759 -6.886 1.00 93.81 86 SER A C 1
ATOM 692 O O . SER A 1 86 ? 10.243 -3.129 -6.232 1.00 93.81 86 SER A O 1
ATOM 694 N N . ILE A 1 87 ? 12.450 -2.738 -6.355 1.00 95.31 87 ILE A N 1
ATOM 695 C CA . ILE A 1 87 ? 12.773 -3.108 -4.971 1.00 95.31 87 ILE A CA 1
ATOM 696 C C . ILE A 1 87 ? 12.154 -2.114 -3.993 1.00 95.31 87 ILE A C 1
ATOM 698 O O . ILE A 1 87 ? 11.567 -2.521 -2.984 1.00 95.31 87 ILE A O 1
ATOM 702 N N . LEU A 1 88 ? 12.245 -0.816 -4.278 1.00 95.62 88 LEU A N 1
ATOM 703 C CA . LEU A 1 88 ? 11.665 0.221 -3.439 1.00 95.62 88 LEU A CA 1
ATOM 704 C C . LEU A 1 88 ? 10.142 0.073 -3.343 1.00 95.62 88 LEU A C 1
ATOM 706 O O . LEU A 1 88 ? 9.608 0.051 -2.230 1.00 95.62 88 LEU A O 1
ATOM 710 N N . VAL A 1 89 ? 9.451 -0.091 -4.474 1.00 96.50 89 VAL A N 1
ATOM 711 C CA . VAL A 1 89 ? 7.995 -0.303 -4.510 1.00 96.50 89 VAL A CA 1
ATOM 712 C C . VAL A 1 89 ? 7.605 -1.551 -3.726 1.00 96.50 89 VAL A C 1
ATOM 714 O O . VAL A 1 89 ? 6.753 -1.466 -2.839 1.00 96.50 89 VAL A O 1
ATOM 717 N N . ALA A 1 90 ? 8.277 -2.682 -3.958 1.00 95.75 90 ALA A N 1
ATOM 718 C CA . ALA A 1 90 ? 8.020 -3.927 -3.234 1.00 95.75 90 ALA A CA 1
ATOM 719 C C . ALA A 1 90 ? 8.187 -3.769 -1.710 1.00 95.75 90 ALA A C 1
ATOM 721 O O . ALA A 1 90 ? 7.358 -4.254 -0.929 1.00 95.75 90 ALA A O 1
ATOM 722 N N . ARG A 1 91 ? 9.219 -3.041 -1.261 1.00 96.81 91 ARG A N 1
ATOM 723 C CA . ARG A 1 91 ? 9.438 -2.739 0.165 1.00 96.81 91 ARG A CA 1
ATOM 724 C C . ARG A 1 91 ? 8.318 -1.879 0.748 1.00 96.81 91 ARG A C 1
ATOM 726 O O . ARG A 1 91 ? 7.837 -2.175 1.843 1.00 96.81 91 ARG A O 1
ATOM 733 N N . LYS A 1 92 ? 7.892 -0.824 0.045 1.00 97.69 92 LYS A N 1
ATOM 734 C CA . LYS A 1 92 ? 6.808 0.060 0.513 1.00 97.69 92 LYS A CA 1
ATOM 735 C C . LYS A 1 92 ? 5.461 -0.658 0.536 1.00 97.69 92 LYS A C 1
ATOM 737 O O . LYS A 1 92 ? 4.744 -0.544 1.528 1.00 97.69 92 LYS A O 1
ATOM 742 N N . PHE A 1 93 ? 5.171 -1.468 -0.478 1.00 96.44 93 PHE A N 1
ATOM 743 C CA . PHE A 1 93 ? 3.978 -2.310 -0.523 1.00 96.44 93 PHE A CA 1
ATOM 744 C C . PHE A 1 93 ? 3.936 -3.293 0.652 1.00 96.44 93 PHE A C 1
ATOM 746 O O . PHE A 1 93 ? 2.949 -3.353 1.383 1.00 96.44 93 PHE A O 1
ATOM 753 N N . THR A 1 94 ? 5.048 -3.987 0.913 1.00 95.75 94 THR A N 1
ATOM 754 C CA . THR A 1 94 ? 5.175 -4.908 2.054 1.00 95.75 94 THR A CA 1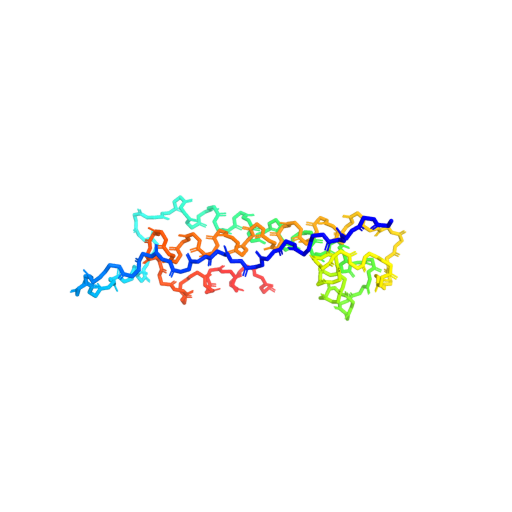
ATOM 755 C C . THR A 1 94 ? 4.973 -4.185 3.387 1.00 95.75 94 THR A C 1
ATOM 757 O O . THR A 1 94 ? 4.256 -4.673 4.257 1.00 95.75 94 THR A O 1
ATOM 760 N N . SER A 1 95 ? 5.551 -2.989 3.547 1.00 95.75 95 SER A N 1
ATOM 761 C CA . SER A 1 95 ? 5.347 -2.162 4.743 1.00 95.75 95 SER A CA 1
ATOM 762 C C . SER A 1 95 ? 3.873 -1.799 4.951 1.00 95.75 95 SER A C 1
ATOM 764 O O . SER A 1 95 ? 3.383 -1.854 6.079 1.00 95.75 95 SER A O 1
ATOM 766 N N . MET A 1 96 ? 3.166 -1.425 3.881 1.00 97.56 96 MET A N 1
ATOM 767 C CA . MET A 1 96 ? 1.743 -1.083 3.927 1.00 97.56 96 MET A CA 1
ATOM 768 C C . MET A 1 96 ? 0.878 -2.304 4.280 1.00 97.56 96 MET A C 1
ATOM 770 O O . MET A 1 96 ? -0.016 -2.192 5.122 1.00 97.56 96 MET A O 1
ATOM 774 N N . LEU A 1 97 ? 1.161 -3.473 3.690 1.00 96.44 97 LEU A N 1
ATOM 775 C CA . LEU A 1 97 ? 0.461 -4.724 4.003 1.00 96.44 97 LEU A CA 1
ATOM 776 C C . LEU A 1 97 ? 0.670 -5.137 5.460 1.00 96.44 97 LEU A C 1
ATOM 778 O O . LEU A 1 97 ? -0.304 -5.331 6.181 1.00 96.44 97 LEU A O 1
ATOM 782 N N . ASN A 1 98 ? 1.922 -5.181 5.919 1.00 97.00 98 ASN A N 1
ATOM 783 C CA . ASN A 1 98 ? 2.247 -5.551 7.297 1.00 97.00 98 ASN A CA 1
ATOM 784 C C . ASN A 1 98 ? 1.569 -4.620 8.304 1.00 97.00 98 ASN A C 1
ATOM 786 O O . ASN A 1 98 ? 1.048 -5.073 9.323 1.00 97.00 98 ASN A O 1
ATOM 790 N N . TYR A 1 99 ? 1.548 -3.314 8.024 1.00 98.06 99 TYR A N 1
ATOM 791 C CA . TYR A 1 99 ? 0.874 -2.372 8.906 1.00 98.06 99 TYR A CA 1
ATOM 792 C C . TYR A 1 99 ? -0.649 -2.554 8.891 1.00 98.06 99 TYR A C 1
ATOM 794 O O . TYR A 1 99 ? -1.266 -2.523 9.952 1.00 98.06 99 TYR A O 1
ATOM 802 N N . SER A 1 100 ? -1.244 -2.841 7.730 1.00 97.62 100 SER A N 1
ATOM 803 C CA . SER A 1 100 ? -2.672 -3.179 7.623 1.00 97.62 100 SER A CA 1
ATOM 804 C C . SER A 1 100 ? -3.025 -4.408 8.469 1.00 97.62 100 SER A C 1
ATOM 806 O O . SER A 1 100 ? -3.993 -4.371 9.226 1.00 97.62 100 SER A O 1
ATOM 808 N N . THR A 1 101 ? -2.203 -5.461 8.415 1.00 95.88 101 THR A N 1
ATOM 809 C CA . THR A 1 101 ? -2.366 -6.660 9.251 1.00 95.88 101 THR A CA 1
ATOM 810 C C . THR A 1 101 ? -2.275 -6.325 10.739 1.00 95.88 101 THR A C 1
ATOM 812 O O . THR A 1 101 ? -3.143 -6.730 11.505 1.00 95.88 101 THR A O 1
ATOM 815 N N . ILE A 1 102 ? -1.293 -5.516 11.155 1.00 96.50 102 ILE A N 1
ATOM 816 C CA . ILE A 1 102 ? -1.164 -5.068 12.553 1.00 96.50 102 ILE A CA 1
ATOM 817 C C . ILE A 1 102 ? -2.430 -4.336 13.020 1.00 96.50 102 ILE A C 1
ATOM 819 O O . ILE A 1 102 ? -2.901 -4.574 14.131 1.00 96.50 102 ILE A O 1
ATOM 823 N N . LEU A 1 103 ? -2.996 -3.451 12.199 1.00 97.25 103 LEU A N 1
ATOM 824 C CA . LEU A 1 103 ? -4.215 -2.720 12.555 1.00 97.25 103 LEU A CA 1
ATOM 825 C C . LEU A 1 103 ? -5.402 -3.661 12.781 1.00 97.25 103 LEU A C 1
ATOM 827 O O . LEU A 1 103 ? -6.143 -3.486 13.747 1.00 97.25 103 LEU A O 1
ATOM 831 N N . ILE A 1 104 ? -5.552 -4.671 11.924 1.00 94.75 104 ILE A N 1
ATOM 832 C CA . ILE A 1 104 ? -6.665 -5.622 11.987 1.00 94.75 104 ILE A CA 1
ATOM 833 C C . ILE A 1 104 ? -6.493 -6.595 13.157 1.00 94.75 104 ILE A C 1
ATOM 835 O O . ILE A 1 104 ? -7.417 -6.764 13.946 1.00 94.75 104 ILE A O 1
ATOM 839 N N . GLU A 1 105 ? -5.320 -7.214 13.290 1.00 93.06 105 GLU A N 1
ATOM 840 C CA . GLU A 1 105 ? -5.095 -8.317 14.233 1.00 93.06 105 GLU A CA 1
ATOM 841 C C . GLU A 1 105 ? -4.742 -7.845 15.644 1.00 93.06 105 GLU A C 1
ATOM 843 O O . GLU A 1 105 ? -5.162 -8.454 16.623 1.00 93.06 105 GLU A O 1
ATOM 848 N N . LYS A 1 106 ? -3.959 -6.766 15.770 1.00 94.25 106 LYS A N 1
ATOM 849 C CA . LYS A 1 106 ? -3.486 -6.278 17.075 1.00 94.25 106 LYS A CA 1
ATOM 850 C C . LYS A 1 106 ? -4.376 -5.182 17.643 1.00 94.25 106 LYS A C 1
ATOM 852 O O . LYS A 1 106 ? -4.585 -5.127 18.851 1.00 94.25 106 LYS A O 1
ATOM 857 N N . TYR A 1 107 ? -4.861 -4.281 16.791 1.00 94.69 107 TYR A N 1
ATOM 858 C CA . TYR A 1 107 ? -5.648 -3.122 17.228 1.00 94.69 107 TYR A CA 1
ATOM 859 C C . TYR A 1 107 ? -7.156 -3.299 17.040 1.00 94.69 107 TYR A C 1
ATOM 861 O O . TYR A 1 107 ? -7.913 -2.397 17.415 1.00 94.69 107 TYR A O 1
ATOM 869 N N . ASN A 1 108 ? -7.586 -4.448 16.501 1.00 94.62 108 ASN A N 1
ATOM 870 C CA . ASN A 1 108 ? -8.978 -4.771 16.198 1.00 94.62 108 ASN A CA 1
ATOM 871 C C . ASN A 1 108 ? -9.661 -3.678 15.361 1.00 94.62 108 ASN A C 1
ATOM 873 O O . ASN A 1 108 ? -10.842 -3.394 15.541 1.00 94.62 108 ASN A O 1
ATOM 877 N N . ILE A 1 109 ? -8.932 -3.025 14.455 1.00 96.31 109 ILE A N 1
ATOM 878 C CA . ILE A 1 109 ? -9.525 -2.082 13.505 1.00 96.31 109 ILE A CA 1
ATOM 879 C C . ILE A 1 109 ? -10.251 -2.886 12.427 1.00 96.31 109 ILE A C 1
ATOM 881 O O . ILE A 1 109 ? -9.720 -3.860 11.896 1.00 96.31 109 ILE A O 1
ATOM 885 N N . CYS A 1 110 ? -11.476 -2.489 12.088 1.00 95.19 110 CYS A N 1
ATOM 886 C CA . CYS A 1 110 ? -12.234 -3.136 11.027 1.00 95.19 110 CYS A CA 1
ATOM 887 C C . CYS A 1 110 ? -11.463 -3.093 9.697 1.00 95.19 110 CYS A C 1
ATOM 889 O O . CYS A 1 110 ? -11.051 -2.022 9.248 1.00 95.19 110 CYS A O 1
ATOM 891 N N . ALA A 1 111 ? -11.332 -4.244 9.029 1.00 94.88 111 ALA A N 1
ATOM 892 C CA . ALA A 1 111 ? -10.654 -4.336 7.737 1.00 94.88 111 ALA A CA 1
ATOM 893 C C . ALA A 1 111 ? -11.240 -3.354 6.710 1.00 94.88 111 ALA A C 1
ATOM 895 O O . ALA A 1 111 ? -10.483 -2.673 6.027 1.00 94.88 111 ALA A O 1
ATOM 896 N N . TYR A 1 112 ? -12.570 -3.207 6.652 1.00 96.12 112 TYR A N 1
ATOM 897 C CA . TYR A 1 112 ? -13.224 -2.238 5.765 1.00 96.12 112 TYR A CA 1
ATOM 898 C C . TYR A 1 112 ? -12.725 -0.806 5.993 1.00 96.12 112 TYR A C 1
ATOM 900 O O . TYR A 1 112 ? -12.450 -0.101 5.028 1.00 96.12 112 TYR A O 1
ATOM 908 N N . LEU A 1 113 ? -12.552 -0.386 7.251 1.00 96.56 113 LEU A N 1
ATOM 909 C CA . LEU A 1 113 ? -12.053 0.950 7.573 1.00 96.56 113 LEU A CA 1
ATOM 910 C C . LEU A 1 113 ? -10.607 1.138 7.085 1.00 96.56 113 LEU A C 1
ATOM 912 O O . LEU A 1 113 ? -10.295 2.156 6.474 1.00 96.56 113 LEU A O 1
ATOM 916 N N . VAL A 1 114 ? -9.750 0.129 7.286 1.00 97.31 114 VAL A N 1
ATOM 917 C CA . VAL A 1 114 ? -8.366 0.119 6.778 1.00 97.31 114 VAL A CA 1
ATOM 918 C C . VAL A 1 114 ? -8.336 0.171 5.247 1.00 97.31 114 VAL A C 1
ATOM 920 O O . VAL A 1 114 ? -7.565 0.937 4.673 1.00 97.31 114 VAL A O 1
ATOM 923 N N . HIS A 1 115 ? -9.168 -0.628 4.571 1.00 96.50 115 HIS A N 1
ATOM 924 C CA . HIS A 1 115 ? -9.262 -0.640 3.110 1.00 96.50 115 HIS A CA 1
ATOM 925 C C . HIS A 1 115 ? -9.741 0.704 2.571 1.00 96.50 115 HIS A C 1
ATOM 927 O O . HIS A 1 115 ? -9.049 1.281 1.740 1.00 96.50 115 HIS A O 1
ATOM 933 N N . LYS A 1 116 ? -10.833 1.245 3.120 1.00 96.50 116 LYS A N 1
ATOM 934 C CA . LYS A 1 116 ? -11.386 2.541 2.722 1.00 96.50 116 LYS A CA 1
ATOM 935 C C . LYS A 1 116 ? -10.348 3.662 2.822 1.00 96.50 116 LYS A C 1
ATOM 937 O O . LYS A 1 116 ? -10.140 4.374 1.850 1.00 96.50 116 LYS A O 1
ATOM 942 N N . THR A 1 117 ? -9.643 3.773 3.951 1.00 96.38 117 THR A N 1
ATOM 943 C CA . THR A 1 117 ? -8.596 4.795 4.126 1.00 96.38 117 THR A CA 1
ATOM 944 C C . THR A 1 117 ? -7.469 4.661 3.100 1.00 96.38 117 THR A C 1
ATOM 946 O O . THR A 1 117 ? -6.963 5.670 2.617 1.00 96.38 117 THR A O 1
ATOM 949 N N . LYS A 1 118 ? -7.080 3.435 2.727 1.00 97.00 118 LYS A N 1
ATOM 950 C CA . LYS A 1 118 ? -6.089 3.231 1.659 1.00 97.00 118 LYS A CA 1
ATOM 951 C C . LYS A 1 118 ? -6.640 3.627 0.291 1.00 97.00 118 LYS A C 1
ATOM 953 O O . LYS A 1 118 ? -5.949 4.303 -0.462 1.00 97.00 118 LYS A O 1
ATOM 958 N N . ASP A 1 119 ? -7.861 3.214 -0.026 1.00 96.12 119 ASP A N 1
ATOM 959 C CA . ASP A 1 119 ? -8.471 3.440 -1.336 1.00 96.12 119 ASP A CA 1
ATOM 960 C C . ASP A 1 119 ? -8.720 4.930 -1.593 1.00 96.12 119 ASP A C 1
ATOM 962 O O . ASP A 1 119 ? -8.504 5.401 -2.707 1.00 96.12 119 ASP A O 1
ATOM 966 N N . ASP A 1 120 ? -9.093 5.694 -0.564 1.00 94.88 120 ASP A N 1
ATOM 967 C CA . ASP A 1 120 ? -9.254 7.150 -0.656 1.00 94.88 120 ASP A CA 1
ATOM 968 C C . ASP A 1 120 ? -7.937 7.869 -1.005 1.00 94.88 120 ASP A C 1
ATOM 970 O O . ASP A 1 120 ? -7.961 8.935 -1.614 1.00 94.88 120 ASP A O 1
ATOM 974 N N . LEU A 1 121 ? -6.786 7.268 -0.683 1.00 94.75 121 LEU A N 1
ATOM 975 C CA . LEU A 1 121 ? -5.465 7.811 -1.005 1.00 94.75 121 LEU A CA 1
ATOM 976 C C . LEU A 1 121 ? -4.870 7.270 -2.305 1.00 94.75 121 LEU A C 1
ATOM 978 O O . LEU A 1 121 ? -4.027 7.943 -2.897 1.00 94.75 121 LEU A O 1
ATOM 982 N N . LEU A 1 122 ? -5.227 6.054 -2.719 1.00 91.12 122 LEU A N 1
ATOM 983 C CA . LEU A 1 1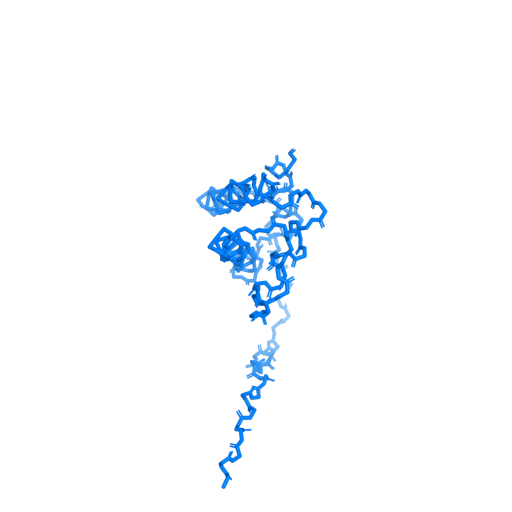22 ? -4.662 5.396 -3.904 1.00 91.12 122 LEU A CA 1
ATOM 984 C C . LEU A 1 122 ? -5.394 5.736 -5.208 1.00 91.12 122 LEU A C 1
ATOM 986 O O . LEU A 1 122 ? -4.817 5.503 -6.269 1.00 91.12 122 LEU A O 1
ATOM 990 N N . LYS A 1 123 ? -6.605 6.298 -5.126 1.00 77.06 123 LYS A N 1
ATOM 991 C CA . LYS A 1 123 ? -7.269 6.979 -6.250 1.00 77.06 123 LYS A CA 1
ATOM 992 C C . LYS A 1 123 ? -6.423 8.148 -6.766 1.00 77.06 123 LYS A C 1
ATOM 994 O O . LYS A 1 123 ? -6.475 8.384 -7.986 1.00 77.06 123 LYS A O 1
#

Foldseek 3Di:
DDDDPDPDPDPDPPDPDDDPDPLDADADCVVVVVLLVVLLVLLVQLLVLLVVVCVQANPVQSVVLLVCVLVVNNVPRHRHPDNVSSVSNNVSVVVSVVSLCCCCPVVRHDNVVSVVSSVVNND

Radius of gyration: 18.28 Å; chains: 1; bounding box: 43×42×43 Å

Sequence (123 aa):
MQERKRVTKKLLISNYKNIKDKVIYKKSWEGNEALRDKLERVTLAYKQASLNLKKECGDENLIHNTIATMNGNIHKLKGVNSADDSILVARKFTSMLNYSTILIEKYNICAYLVHKTKDDLLK